Protein AF-A0A358MJ77-F1 (afdb_monomer_lite)

Radius of gyration: 18.86 Å; chains: 1; bounding box: 43×43×41 Å

pLDDT: mean 84.47, std 8.38, range [42.88, 93.25]

Structure (mmCIF, N/CA/C/O backbone):
data_AF-A0A358MJ77-F1
#
_entry.id   AF-A0A358MJ77-F1
#
loop_
_atom_site.group_PDB
_atom_site.id
_atom_site.type_symbol
_atom_site.label_atom_id
_atom_site.label_alt_id
_atom_site.label_comp_id
_atom_site.label_asym_id
_atom_site.label_entity_id
_atom_site.label_seq_id
_atom_site.pdbx_PDB_ins_code
_atom_site.Cartn_x
_atom_site.Cartn_y
_atom_site.Cartn_z
_atom_site.occupancy
_atom_site.B_iso_or_equiv
_atom_site.auth_seq_id
_atom_site.auth_comp_id
_atom_site.auth_asym_id
_atom_site.auth_atom_id
_atom_site.pdbx_PDB_model_num
ATOM 1 N N . ILE A 1 1 ? 6.820 -16.491 -23.077 1.00 47.41 1 ILE A N 1
ATOM 2 C CA . ILE A 1 1 ? 8.058 -17.053 -23.677 1.00 47.41 1 ILE A CA 1
ATOM 3 C C . ILE A 1 1 ? 8.055 -18.548 -23.376 1.00 47.41 1 ILE A C 1
ATOM 5 O O . ILE A 1 1 ? 8.090 -18.915 -22.211 1.00 47.41 1 ILE A O 1
ATOM 9 N N . CYS A 1 2 ? 7.864 -19.395 -24.391 1.00 42.88 2 CYS A N 1
ATOM 10 C CA . CYS A 1 2 ? 7.693 -20.840 -24.210 1.00 42.88 2 CYS A CA 1
ATOM 11 C C . CYS A 1 2 ? 9.042 -21.485 -23.850 1.00 42.88 2 CYS A C 1
ATOM 13 O O . CYS A 1 2 ? 9.972 -21.446 -24.657 1.00 42.88 2 CYS A O 1
ATOM 15 N N . TYR A 1 3 ? 9.161 -22.051 -22.646 1.00 58.44 3 TYR A N 1
ATOM 16 C CA . TYR A 1 3 ? 10.383 -22.704 -22.171 1.00 58.44 3 TYR A CA 1
ATOM 17 C C . TYR A 1 3 ? 10.543 -24.062 -22.870 1.00 58.44 3 TYR A C 1
ATOM 19 O O . TYR A 1 3 ? 10.009 -25.080 -22.441 1.00 58.44 3 TYR A O 1
ATOM 27 N N . ARG A 1 4 ? 11.240 -24.068 -24.009 1.00 54.75 4 ARG A N 1
ATOM 28 C CA . ARG A 1 4 ? 11.732 -25.294 -24.650 1.00 54.75 4 ARG A CA 1
ATOM 29 C C . ARG A 1 4 ? 12.932 -25.767 -23.839 1.00 54.75 4 ARG A C 1
ATOM 31 O O . ARG A 1 4 ? 13.850 -24.979 -23.652 1.00 54.75 4 ARG A O 1
ATOM 38 N N . GLY A 1 5 ? 12.911 -27.012 -23.360 1.00 65.19 5 GLY A N 1
ATOM 39 C CA . GLY A 1 5 ? 13.900 -27.633 -22.462 1.00 65.19 5 GLY A CA 1
ATOM 40 C C . GLY A 1 5 ? 15.335 -27.775 -23.001 1.00 65.19 5 GLY A C 1
ATOM 41 O O . GLY A 1 5 ? 15.957 -28.823 -22.861 1.00 65.19 5 GLY A O 1
ATOM 42 N N . THR A 1 6 ? 15.876 -26.734 -23.627 1.00 66.56 6 THR A N 1
ATOM 43 C CA . THR A 1 6 ? 17.287 -26.569 -23.969 1.00 66.56 6 THR A CA 1
ATOM 44 C C . THR A 1 6 ? 18.079 -26.108 -22.751 1.00 66.56 6 THR A C 1
ATOM 46 O O . THR A 1 6 ? 17.651 -25.211 -22.027 1.00 66.56 6 THR A O 1
ATOM 49 N N . ARG A 1 7 ? 19.265 -26.698 -22.552 1.00 71.25 7 ARG A N 1
ATOM 50 C CA . ARG A 1 7 ? 20.225 -26.299 -21.512 1.00 71.25 7 ARG A CA 1
ATOM 51 C C . ARG A 1 7 ? 20.472 -24.785 -21.607 1.00 71.25 7 ARG A C 1
ATOM 53 O O . ARG A 1 7 ? 20.815 -24.324 -22.701 1.00 71.25 7 ARG A O 1
ATOM 60 N N . PRO A 1 8 ? 20.295 -24.008 -20.523 1.00 68.12 8 PRO A N 1
ATOM 61 C CA . PRO A 1 8 ? 20.489 -22.569 -20.574 1.00 68.12 8 PRO A CA 1
ATOM 62 C C . PRO A 1 8 ? 21.944 -22.276 -20.940 1.00 68.12 8 PRO A C 1
ATOM 64 O O . PRO A 1 8 ? 22.872 -22.569 -20.192 1.00 68.12 8 PRO A O 1
ATOM 67 N N . SER A 1 9 ? 22.145 -21.726 -22.135 1.00 80.44 9 SER A N 1
ATOM 68 C CA . SER A 1 9 ? 23.434 -21.171 -22.532 1.00 80.44 9 SER A CA 1
ATOM 69 C C . SER A 1 9 ? 23.740 -19.955 -21.654 1.00 80.44 9 SER A C 1
ATOM 71 O O . SER A 1 9 ? 22.835 -19.176 -21.352 1.00 80.44 9 SER A O 1
ATOM 73 N N . LEU A 1 10 ? 25.012 -19.752 -21.287 1.00 79.75 10 LEU A N 1
ATOM 74 C CA . LEU A 1 10 ? 25.461 -18.593 -20.497 1.00 79.75 10 LEU A CA 1
ATOM 75 C C . LEU A 1 10 ? 24.988 -17.255 -21.095 1.00 79.75 10 LEU A C 1
ATOM 77 O O . LEU A 1 10 ? 24.665 -16.326 -20.359 1.00 79.75 10 LEU A O 1
ATOM 81 N N . ARG A 1 11 ? 24.851 -17.175 -22.427 1.00 82.25 11 ARG A N 1
ATOM 82 C CA . ARG A 1 11 ? 24.285 -16.003 -23.115 1.00 82.25 11 ARG A CA 1
ATOM 83 C C . ARG A 1 11 ? 22.808 -15.767 -22.802 1.00 82.25 11 ARG A C 1
ATOM 85 O O . ARG A 1 11 ? 22.407 -14.618 -22.663 1.00 82.25 11 ARG A O 1
ATOM 92 N N . VAL A 1 12 ? 22.012 -16.830 -22.683 1.00 83.19 12 VAL A N 1
ATOM 93 C CA . VAL A 1 12 ? 20.575 -16.729 -22.389 1.00 83.19 12 VAL A CA 1
ATOM 94 C C . VAL A 1 12 ? 20.374 -16.236 -20.961 1.00 83.19 12 VAL A C 1
ATOM 96 O O . VAL A 1 12 ? 19.604 -15.305 -20.760 1.00 83.19 12 VAL A O 1
ATOM 99 N N . ILE A 1 13 ? 21.140 -16.763 -20.000 1.00 85.19 13 ILE A N 1
ATOM 100 C CA . ILE A 1 13 ? 21.113 -16.299 -18.603 1.00 85.19 13 ILE A CA 1
ATOM 101 C C . ILE A 1 13 ? 21.432 -14.799 -18.529 1.00 85.19 13 ILE A C 1
ATOM 103 O O . ILE A 1 13 ? 20.695 -14.043 -17.898 1.00 85.19 13 ILE A O 1
ATOM 107 N N . PHE A 1 14 ? 22.477 -14.349 -19.234 1.00 86.12 14 PHE A N 1
ATOM 108 C CA . PHE A 1 14 ? 22.856 -12.935 -19.258 1.00 86.12 14 PHE A CA 1
ATOM 109 C C . PHE A 1 14 ? 21.797 -12.050 -19.939 1.00 86.12 14 PHE A C 1
ATOM 111 O O . PHE A 1 14 ? 21.487 -10.966 -19.452 1.00 86.12 14 PHE A O 1
ATOM 118 N N . SER A 1 15 ? 21.173 -12.527 -21.022 1.00 84.31 15 SER A N 1
ATOM 119 C CA . SER A 1 15 ? 20.072 -11.806 -21.677 1.00 84.31 15 SER A CA 1
ATOM 120 C C . SER A 1 15 ? 18.798 -11.746 -20.826 1.00 84.31 15 SER A C 1
ATOM 122 O O . SER A 1 15 ? 18.115 -10.726 -20.818 1.00 84.31 15 SER A O 1
ATOM 124 N N . SER A 1 16 ? 18.492 -12.798 -20.060 1.00 87.62 16 SER A N 1
ATOM 125 C CA . SER A 1 16 ? 17.364 -12.815 -19.127 1.00 87.62 16 SER A CA 1
ATOM 126 C C . SER A 1 16 ? 17.591 -11.866 -17.953 1.00 87.62 16 SER A C 1
ATOM 128 O O . SER A 1 16 ? 16.653 -11.191 -17.550 1.00 87.62 16 SER A O 1
ATOM 130 N N . LEU A 1 17 ? 18.825 -11.755 -17.448 1.00 87.44 17 LEU A N 1
ATOM 131 C CA . LEU A 1 17 ? 19.198 -10.752 -16.443 1.00 87.44 17 LEU A CA 1
ATOM 132 C C . LEU A 1 17 ? 18.962 -9.325 -16.952 1.00 87.44 17 LEU A C 1
ATOM 134 O O . LEU A 1 17 ? 18.332 -8.530 -16.256 1.00 87.44 17 LEU A O 1
ATOM 138 N N . ALA A 1 18 ? 19.408 -9.019 -18.174 1.00 88.19 18 ALA A N 1
ATOM 139 C CA . ALA A 1 18 ? 19.176 -7.712 -18.788 1.00 88.19 18 ALA A CA 1
ATOM 140 C C . ALA A 1 18 ? 17.673 -7.413 -18.958 1.00 88.19 18 ALA A C 1
ATOM 142 O O . ALA A 1 18 ? 17.223 -6.315 -18.635 1.00 88.19 18 ALA A O 1
ATOM 143 N N . GLN A 1 19 ? 16.879 -8.403 -19.378 1.00 87.44 19 GLN A N 1
ATOM 144 C CA . GLN A 1 19 ? 15.430 -8.252 -19.532 1.00 87.44 19 GLN A CA 1
ATOM 145 C C . GLN A 1 19 ? 14.708 -8.051 -18.192 1.00 87.44 19 GLN A C 1
ATOM 147 O O . GLN A 1 19 ? 13.820 -7.204 -18.092 1.00 87.44 19 GLN A O 1
ATOM 152 N N . SER A 1 20 ? 15.098 -8.788 -17.150 1.00 88.75 20 SER A N 1
ATOM 153 C CA . SER A 1 20 ? 14.561 -8.604 -15.797 1.00 88.75 20 SER A CA 1
ATOM 154 C C . SER A 1 20 ? 14.857 -7.207 -15.251 1.00 88.75 20 SER A C 1
ATOM 156 O O . SER A 1 20 ? 14.036 -6.658 -14.520 1.00 88.75 20 SER A O 1
ATOM 158 N N . GLY A 1 21 ? 15.981 -6.599 -15.649 1.00 90.81 21 GLY A N 1
ATOM 159 C CA . GLY A 1 21 ? 16.327 -5.224 -15.290 1.00 90.81 21 GLY A CA 1
ATOM 160 C C . GLY A 1 21 ? 15.241 -4.213 -15.665 1.00 90.81 21 GLY A C 1
ATOM 161 O O . GLY A 1 21 ? 14.898 -3.367 -14.845 1.00 90.81 21 GLY A O 1
ATOM 162 N N . HIS A 1 22 ? 14.630 -4.338 -16.846 1.00 88.88 22 HIS A N 1
ATOM 163 C CA . HIS A 1 22 ? 13.557 -3.431 -17.273 1.00 88.88 22 HIS A CA 1
ATOM 164 C C . HIS A 1 22 ? 12.315 -3.512 -16.378 1.00 88.88 22 HIS A C 1
ATOM 166 O O . HIS A 1 22 ? 11.775 -2.477 -15.994 1.00 88.88 22 HIS A O 1
ATOM 172 N N . VAL A 1 23 ? 11.907 -4.726 -15.992 1.00 88.75 23 VAL A N 1
ATOM 173 C CA . VAL A 1 23 ? 10.761 -4.935 -15.090 1.00 88.75 23 VAL A CA 1
ATOM 174 C C . VAL A 1 23 ? 11.061 -4.377 -13.697 1.00 88.75 23 VAL A C 1
ATOM 176 O O . VAL A 1 23 ? 10.217 -3.728 -13.087 1.00 88.75 23 VAL A O 1
ATOM 179 N N . VAL A 1 24 ? 12.283 -4.574 -13.193 1.00 92.81 24 VAL A N 1
ATOM 180 C CA . VAL A 1 24 ? 12.692 -4.055 -11.879 1.00 92.81 24 VAL A CA 1
ATOM 181 C C . VAL A 1 24 ? 12.700 -2.526 -11.858 1.00 92.81 24 VAL A C 1
ATOM 183 O O . VAL A 1 24 ? 12.259 -1.938 -10.874 1.00 92.81 24 VAL A O 1
ATOM 186 N N . VAL A 1 25 ? 13.154 -1.868 -12.930 1.00 93.25 25 VAL A N 1
ATOM 187 C CA . VAL A 1 25 ? 13.139 -0.398 -13.020 1.00 93.25 25 VAL A CA 1
ATOM 188 C C . VAL A 1 25 ? 11.712 0.150 -12.935 1.00 93.25 25 VAL A C 1
ATOM 190 O O . VAL A 1 25 ? 11.486 1.125 -12.224 1.00 93.25 25 VAL A O 1
ATOM 193 N N . GLU A 1 26 ? 10.740 -0.489 -13.586 1.00 88.88 26 GLU A N 1
ATOM 194 C CA . GLU A 1 26 ? 9.329 -0.090 -13.495 1.00 88.88 26 GLU A CA 1
ATOM 195 C C . GLU A 1 26 ? 8.797 -0.190 -12.054 1.00 88.88 26 GLU A C 1
ATOM 197 O O . GLU A 1 26 ? 8.219 0.765 -11.529 1.00 88.88 26 GLU A O 1
ATOM 202 N N . ILE A 1 27 ? 9.076 -1.306 -11.372 1.00 90.50 27 ILE A N 1
ATOM 203 C CA . ILE A 1 27 ? 8.700 -1.515 -9.965 1.00 90.50 27 ILE A CA 1
ATOM 204 C C . ILE A 1 27 ? 9.350 -0.459 -9.060 1.00 90.50 27 ILE A C 1
ATOM 206 O O . ILE A 1 27 ? 8.690 0.090 -8.176 1.00 90.50 27 ILE A O 1
ATOM 210 N N . LEU A 1 28 ? 10.629 -0.145 -9.288 1.00 92.31 28 LEU A N 1
ATOM 211 C CA . LEU A 1 28 ? 11.360 0.869 -8.526 1.00 92.31 28 LEU A CA 1
ATOM 212 C C . LEU A 1 28 ? 10.746 2.260 -8.685 1.00 92.31 28 LEU A C 1
ATOM 214 O O . LEU A 1 28 ? 10.608 2.969 -7.691 1.00 92.31 28 LEU A O 1
ATOM 218 N N . LEU A 1 29 ? 10.344 2.646 -9.899 1.00 92.00 29 LEU A N 1
ATOM 219 C CA . LEU A 1 29 ? 9.708 3.941 -10.153 1.00 92.00 29 LEU A CA 1
ATOM 220 C C . LEU A 1 29 ? 8.365 4.064 -9.421 1.00 92.00 29 LEU A C 1
ATOM 222 O O . LEU A 1 29 ? 8.117 5.071 -8.755 1.00 92.00 29 LEU A O 1
ATOM 226 N N . ILE A 1 30 ? 7.527 3.024 -9.482 1.00 90.19 30 ILE A N 1
ATOM 227 C CA . ILE A 1 30 ? 6.235 2.988 -8.780 1.00 90.19 30 ILE A CA 1
ATOM 228 C C . ILE A 1 30 ? 6.448 3.036 -7.261 1.00 90.19 30 ILE A C 1
ATOM 230 O O . ILE A 1 30 ? 5.785 3.804 -6.561 1.00 90.19 30 ILE A O 1
ATOM 234 N N . SER A 1 31 ? 7.403 2.257 -6.746 1.00 89.06 31 SER A N 1
ATOM 235 C CA . SER A 1 31 ? 7.723 2.228 -5.318 1.00 89.06 31 SER A CA 1
ATOM 236 C C . SER A 1 31 ? 8.294 3.557 -4.825 1.00 89.06 31 SER A C 1
ATOM 238 O O . SER A 1 31 ? 7.968 3.976 -3.716 1.00 89.06 31 SER A O 1
ATOM 240 N N . ALA A 1 32 ? 9.119 4.237 -5.623 1.00 92.38 32 ALA A N 1
ATOM 241 C CA . ALA A 1 32 ? 9.654 5.552 -5.284 1.00 92.38 32 ALA A CA 1
ATOM 242 C C . ALA A 1 32 ? 8.537 6.603 -5.207 1.00 92.38 32 ALA A C 1
ATOM 244 O O . ALA A 1 32 ? 8.462 7.350 -4.231 1.00 92.38 32 ALA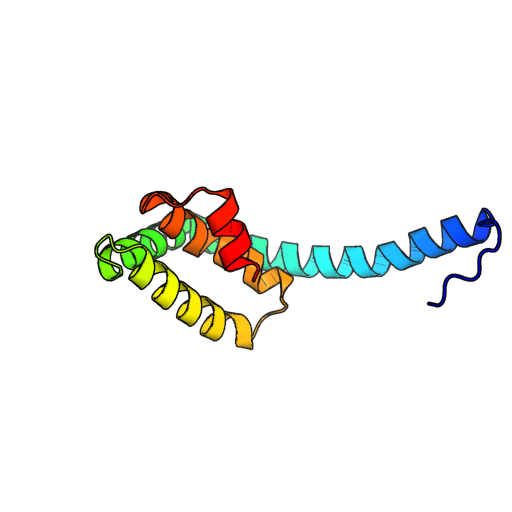 A O 1
ATOM 245 N N . ALA A 1 33 ? 7.625 6.613 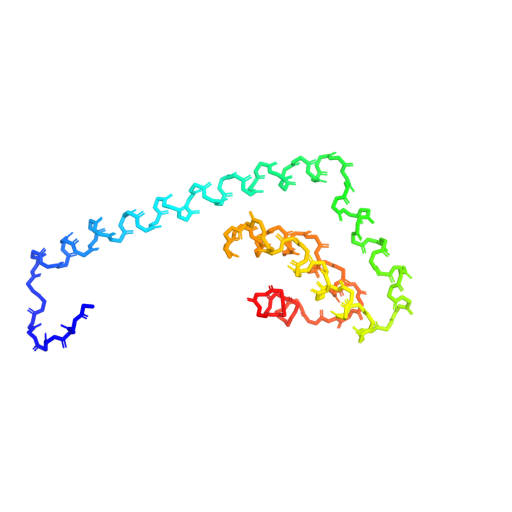-6.184 1.00 90.19 33 ALA A N 1
ATOM 246 C CA . ALA A 1 33 ? 6.467 7.503 -6.182 1.00 90.19 33 ALA A CA 1
ATOM 247 C C . ALA A 1 33 ? 5.553 7.249 -4.969 1.00 90.19 33 ALA A C 1
ATOM 249 O O . ALA A 1 33 ? 5.214 8.184 -4.242 1.00 90.19 33 ALA A O 1
ATOM 250 N N . SER A 1 34 ? 5.218 5.984 -4.690 1.00 89.62 34 SER A N 1
ATOM 251 C CA . SER A 1 34 ? 4.428 5.610 -3.510 1.00 89.62 34 SER A CA 1
ATOM 252 C C . SER A 1 34 ? 5.136 5.975 -2.203 1.00 89.62 34 SER A C 1
ATOM 254 O O . SER A 1 34 ? 4.484 6.414 -1.257 1.00 89.62 34 SER A O 1
ATOM 256 N N . GLY A 1 35 ? 6.461 5.823 -2.138 1.00 89.69 35 GLY A N 1
ATOM 257 C CA . GLY A 1 35 ? 7.264 6.159 -0.964 1.00 89.69 35 GLY A CA 1
ATOM 258 C C . GLY A 1 35 ? 7.211 7.646 -0.615 1.00 89.69 35 GLY A C 1
ATOM 259 O O . GLY A 1 35 ? 7.092 7.987 0.559 1.00 89.69 35 GLY A O 1
ATOM 260 N N . ILE A 1 36 ? 7.213 8.531 -1.617 1.00 92.06 36 ILE A N 1
ATOM 261 C CA . ILE A 1 36 ? 7.041 9.977 -1.400 1.00 92.06 36 ILE A CA 1
ATOM 262 C C . ILE A 1 36 ? 5.661 10.265 -0.802 1.00 92.06 36 ILE A C 1
ATOM 264 O O . ILE A 1 36 ? 5.564 10.983 0.193 1.00 92.06 36 ILE A O 1
ATOM 268 N N . VAL A 1 37 ? 4.599 9.673 -1.359 1.00 89.50 37 VAL A N 1
ATOM 269 C CA . VAL A 1 37 ? 3.228 9.858 -0.855 1.00 89.50 37 VAL A CA 1
ATOM 270 C C . VAL A 1 37 ? 3.113 9.379 0.594 1.00 89.50 37 VAL A C 1
ATOM 272 O O . VAL A 1 37 ? 2.624 10.115 1.448 1.00 89.50 37 VAL A O 1
ATOM 275 N N . ILE A 1 38 ? 3.630 8.188 0.903 1.00 89.31 38 ILE A N 1
ATOM 276 C CA . ILE A 1 38 ? 3.626 7.632 2.264 1.00 89.31 38 ILE A CA 1
ATOM 277 C C . ILE A 1 38 ? 4.459 8.493 3.213 1.00 89.31 38 ILE A C 1
ATOM 279 O O . ILE A 1 38 ? 4.042 8.728 4.345 1.00 89.31 38 ILE A O 1
ATOM 283 N N . GLY A 1 39 ? 5.598 9.014 2.754 1.00 91.62 39 GLY A N 1
ATOM 284 C CA . GLY A 1 39 ? 6.426 9.944 3.517 1.00 91.62 39 GLY A CA 1
ATOM 285 C C . GLY A 1 39 ? 5.651 11.194 3.932 1.00 91.62 39 GLY A C 1
ATOM 286 O O . GLY A 1 39 ? 5.646 11.550 5.109 1.00 91.62 39 GLY A O 1
ATOM 287 N N . VAL A 1 40 ? 4.919 11.813 3.002 1.00 92.31 40 VAL A N 1
ATOM 288 C CA . VAL A 1 40 ? 4.072 12.981 3.296 1.00 92.31 40 VAL A CA 1
ATOM 289 C C . VAL A 1 40 ? 2.922 12.614 4.242 1.00 92.31 40 VAL A C 1
ATOM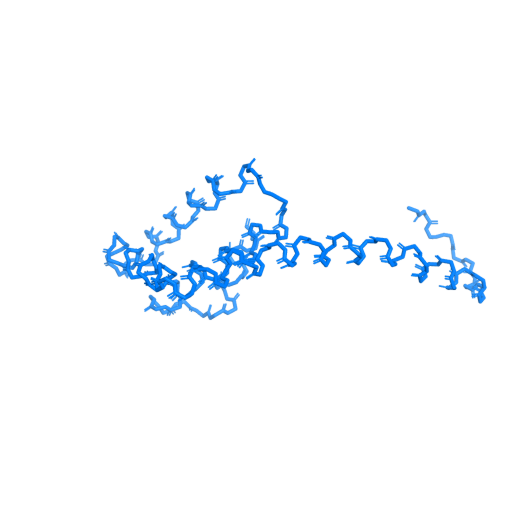 291 O O . VAL A 1 40 ? 2.671 13.334 5.209 1.00 92.31 40 VAL A O 1
ATOM 294 N N . LEU A 1 41 ? 2.250 11.482 4.023 1.00 89.88 41 LEU A N 1
ATOM 295 C CA . LEU A 1 41 ? 1.162 11.000 4.888 1.00 89.88 41 LEU A CA 1
ATOM 296 C C . LEU A 1 41 ? 1.628 10.697 6.318 1.00 89.88 41 LEU A C 1
ATOM 298 O O . LEU A 1 41 ? 0.866 10.872 7.270 1.00 89.88 41 LEU A O 1
ATOM 302 N N . ASN A 1 42 ? 2.871 10.244 6.472 1.00 88.75 42 ASN A N 1
ATOM 303 C CA . ASN A 1 42 ? 3.464 9.958 7.770 1.00 88.75 42 ASN A CA 1
ATOM 304 C C . ASN A 1 42 ? 3.863 11.252 8.494 1.00 88.75 42 ASN A C 1
ATOM 306 O O . ASN A 1 42 ? 3.475 11.456 9.640 1.00 88.75 42 ASN A O 1
ATOM 310 N N . VAL A 1 43 ? 4.546 12.176 7.807 1.00 92.38 43 VAL A N 1
ATOM 311 C CA . VAL A 1 43 ? 4.944 13.477 8.380 1.00 92.38 43 VAL A CA 1
ATOM 312 C C . VAL A 1 43 ? 3.730 14.319 8.783 1.00 92.38 43 VAL A C 1
ATOM 314 O O . VAL A 1 43 ? 3.763 15.001 9.802 1.00 92.38 43 VAL A O 1
ATOM 317 N N . THR A 1 44 ? 2.637 14.250 8.021 1.00 90.69 44 THR A N 1
ATOM 318 C CA . THR A 1 44 ? 1.374 14.933 8.357 1.00 90.69 44 THR A CA 1
ATOM 319 C C . THR A 1 44 ? 0.578 14.239 9.467 1.00 90.69 44 THR A C 1
ATOM 321 O O . THR A 1 44 ? -0.410 14.795 9.940 1.00 90.69 44 THR A O 1
ATOM 324 N N . GLY A 1 45 ? 0.960 13.024 9.880 1.00 85.25 45 GLY A N 1
ATOM 325 C CA . GLY A 1 45 ? 0.207 12.205 10.837 1.00 85.25 45 GLY A CA 1
ATOM 326 C C . GLY A 1 45 ? -1.136 11.693 10.300 1.00 85.25 45 GLY A C 1
ATOM 327 O O . GLY A 1 45 ? -1.899 11.051 11.026 1.00 85.25 45 GLY A O 1
ATOM 328 N N . LEU A 1 46 ? -1.430 11.944 9.022 1.00 86.31 46 LEU A N 1
ATOM 329 C CA . LEU A 1 46 ? -2.707 11.620 8.396 1.00 86.31 46 LEU A CA 1
ATOM 330 C C . LEU A 1 46 ? -2.889 10.105 8.251 1.00 86.31 46 LEU A C 1
ATOM 332 O O . LEU A 1 46 ? -4.005 9.614 8.387 1.00 86.31 46 LEU A O 1
ATOM 336 N N . SER A 1 47 ? -1.794 9.356 8.080 1.00 84.69 47 SER A N 1
ATOM 337 C CA . SER A 1 47 ? -1.821 7.887 8.048 1.00 84.69 47 SER A CA 1
ATOM 338 C C . SER A 1 47 ? -2.401 7.277 9.337 1.00 84.69 47 SE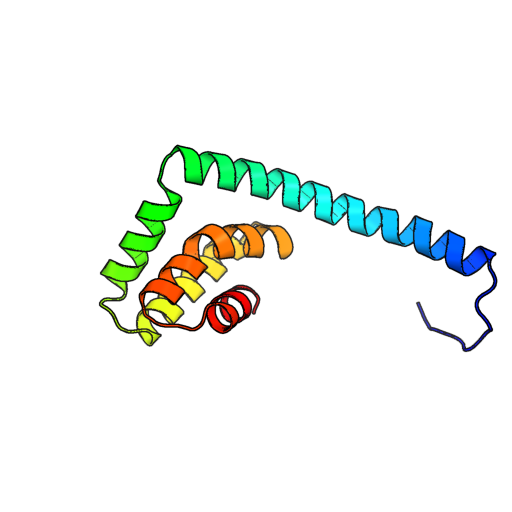R A C 1
ATOM 340 O O . SER A 1 47 ? -3.316 6.450 9.299 1.00 84.69 47 SER A O 1
ATOM 342 N N . PHE A 1 48 ? -1.940 7.753 10.499 1.00 85.12 48 PHE A N 1
ATOM 343 C CA . PHE A 1 48 ? -2.460 7.317 11.797 1.00 85.12 48 PHE A CA 1
ATOM 344 C C . PHE A 1 48 ? -3.902 7.770 12.022 1.00 85.12 48 PHE A C 1
ATOM 346 O O . PHE A 1 48 ? -4.710 7.011 12.554 1.00 85.12 48 PHE A O 1
ATOM 353 N N . ASN A 1 49 ? -4.242 8.991 11.604 1.00 88.69 49 ASN A N 1
ATOM 354 C CA . ASN A 1 49 ? -5.592 9.518 11.770 1.00 88.69 49 ASN A CA 1
ATOM 355 C C . ASN A 1 49 ? -6.616 8.740 10.925 1.00 88.69 49 ASN A C 1
ATOM 357 O O . ASN A 1 49 ? -7.661 8.352 11.438 1.00 88.69 49 ASN A O 1
ATOM 361 N N . LEU A 1 50 ? -6.278 8.417 9.672 1.00 85.69 50 LEU A N 1
ATOM 362 C CA . LEU A 1 50 ? -7.092 7.559 8.805 1.00 85.69 50 LEU A CA 1
ATOM 363 C C . LEU A 1 50 ? -7.268 6.160 9.393 1.00 85.69 50 LEU A C 1
ATOM 365 O O . LEU A 1 50 ? -8.384 5.651 9.434 1.00 85.69 50 LEU A O 1
ATOM 369 N N . THR A 1 51 ? -6.184 5.566 9.895 1.00 86.12 51 THR A N 1
ATOM 370 C CA . THR A 1 51 ? -6.226 4.274 10.593 1.00 86.12 51 THR A CA 1
ATOM 371 C C . THR A 1 51 ? -7.228 4.316 11.750 1.00 86.12 51 THR A C 1
ATOM 373 O O . THR A 1 51 ? -8.101 3.458 11.861 1.00 86.12 51 THR A O 1
ATOM 376 N N . TYR A 1 52 ? -7.135 5.344 12.593 1.00 85.81 52 TYR A N 1
ATOM 377 C CA . TYR A 1 52 ? -8.015 5.518 13.744 1.00 85.81 52 TYR A CA 1
ATOM 378 C C . TYR A 1 52 ? -9.475 5.750 13.333 1.00 85.81 52 TYR A C 1
ATOM 380 O O . TYR A 1 52 ? -10.380 5.145 13.904 1.00 85.81 52 TYR A O 1
ATOM 388 N N . ALA A 1 53 ? -9.709 6.574 12.309 1.00 86.56 53 ALA A N 1
ATOM 389 C CA . ALA A 1 53 ? -11.037 6.830 11.764 1.00 86.56 53 ALA A CA 1
ATOM 390 C C . ALA A 1 53 ? -11.686 5.547 11.223 1.00 86.56 53 ALA A C 1
ATOM 392 O O . ALA A 1 53 ? -12.853 5.290 11.510 1.00 86.56 53 ALA A O 1
ATOM 393 N N . LEU A 1 54 ? -10.929 4.705 10.510 1.00 84.06 54 LEU A N 1
ATOM 394 C CA . LEU A 1 54 ? -11.407 3.405 10.032 1.00 84.06 54 LEU A CA 1
ATOM 395 C C . LEU A 1 54 ? -11.828 2.502 11.197 1.00 84.06 54 LEU A C 1
ATOM 397 O O . LEU A 1 54 ? -12.910 1.923 11.151 1.00 84.06 54 LEU A O 1
ATOM 401 N N . VAL A 1 55 ? -11.018 2.416 12.257 1.00 84.50 55 VAL A N 1
ATOM 402 C CA . VAL A 1 55 ? -11.326 1.603 13.448 1.00 84.50 55 VAL A CA 1
ATOM 403 C C . VAL A 1 55 ? -12.562 2.127 14.184 1.00 84.50 55 VAL A C 1
ATOM 405 O O . VAL A 1 55 ? -13.417 1.332 14.579 1.00 84.50 55 VAL A O 1
ATOM 408 N N . GLN A 1 56 ? -12.698 3.449 14.326 1.00 84.69 56 GLN A N 1
ATOM 409 C CA . GLN A 1 56 ? -13.874 4.059 14.948 1.00 84.69 56 GLN A CA 1
ATOM 410 C C . GLN A 1 56 ? -15.155 3.805 14.149 1.00 84.69 56 GLN A C 1
ATOM 412 O O . GLN A 1 56 ? -16.163 3.408 14.730 1.00 84.69 56 GLN A O 1
ATOM 417 N N . VAL A 1 57 ? -15.116 3.983 12.826 1.00 82.31 57 VAL A N 1
ATOM 418 C CA . VAL A 1 57 ? -16.271 3.735 11.946 1.00 82.31 57 VAL A CA 1
ATOM 419 C C . VAL A 1 57 ? -16.600 2.240 11.867 1.00 82.31 57 VAL A C 1
ATOM 421 O O . VAL A 1 57 ? -17.770 1.873 11.796 1.00 82.31 57 VAL A O 1
ATOM 424 N N . GLY A 1 58 ? -15.589 1.368 11.929 1.00 78.44 58 GLY A N 1
ATOM 425 C CA . GLY A 1 58 ? -15.762 -0.085 11.979 1.00 78.44 58 GLY A CA 1
ATOM 426 C C . GLY A 1 58 ? -16.352 -0.608 13.292 1.00 78.44 58 GLY A C 1
ATOM 427 O O . GLY A 1 58 ? -16.768 -1.765 13.348 1.00 78.44 58 GLY A O 1
ATOM 428 N N . GLY A 1 59 ? -16.396 0.211 14.350 1.00 72.06 59 GLY A N 1
ATOM 429 C CA . GLY A 1 59 ? -17.084 -0.106 15.606 1.00 72.06 59 GLY A CA 1
ATOM 430 C C . GLY A 1 59 ? -16.585 -1.374 16.313 1.00 72.06 59 GLY A C 1
ATOM 431 O O . GLY A 1 59 ? -17.347 -2.001 17.043 1.00 72.06 59 GLY A O 1
ATOM 432 N N . GLY A 1 60 ? -15.341 -1.797 16.063 1.00 70.19 60 GLY A N 1
ATOM 433 C CA . GLY A 1 60 ? -14.769 -3.044 16.594 1.00 70.19 60 GLY A CA 1
ATOM 434 C C . GLY A 1 60 ? -15.220 -4.330 15.883 1.00 70.19 60 GLY A C 1
ATOM 435 O O . GLY A 1 60 ? -14.753 -5.411 16.234 1.00 70.19 60 GLY A O 1
ATOM 436 N N . SER A 1 61 ? -16.086 -4.248 14.868 1.00 78.75 61 SER A N 1
ATOM 437 C CA . SER A 1 61 ? -16.467 -5.402 14.049 1.00 78.75 61 SER A CA 1
ATOM 438 C C . SER A 1 61 ? -15.465 -5.607 12.916 1.00 78.75 61 SER A C 1
ATOM 440 O O . SER A 1 61 ? -15.389 -4.805 11.982 1.00 78.75 61 SER A O 1
ATOM 442 N N . ALA A 1 62 ? -14.734 -6.724 12.958 1.00 79.25 62 ALA A N 1
ATOM 443 C CA . ALA A 1 62 ? -13.791 -7.102 11.904 1.00 79.25 62 ALA A CA 1
ATOM 444 C C . ALA A 1 62 ? -14.459 -7.152 10.516 1.00 79.25 62 ALA A C 1
ATOM 446 O O . ALA A 1 62 ? -13.883 -6.694 9.535 1.00 79.25 62 ALA A O 1
ATOM 447 N N . VAL A 1 63 ? -15.704 -7.637 10.439 1.00 83.44 63 VAL A N 1
ATOM 448 C CA . VAL A 1 63 ? -16.461 -7.745 9.179 1.00 83.44 63 VAL A CA 1
ATOM 449 C C . VAL A 1 63 ? -16.743 -6.370 8.573 1.00 83.44 63 VAL A C 1
ATOM 451 O O . VAL A 1 63 ? -16.625 -6.187 7.363 1.00 83.44 63 VAL A O 1
ATOM 454 N N . MET A 1 64 ? -17.082 -5.386 9.407 1.00 84.94 64 MET A N 1
ATOM 455 C CA . MET A 1 64 ? -17.372 -4.032 8.939 1.00 84.94 64 MET A CA 1
ATOM 456 C C . MET A 1 64 ? -16.101 -3.307 8.493 1.00 84.94 64 MET A C 1
ATOM 458 O O . MET A 1 64 ? -16.120 -2.610 7.479 1.00 84.94 64 MET A O 1
ATOM 462 N N . LEU A 1 65 ? -14.986 -3.530 9.198 1.00 86.31 65 LEU A N 1
ATOM 463 C CA . LEU A 1 65 ? -13.684 -2.990 8.809 1.00 86.31 65 LEU A CA 1
ATOM 464 C C . LEU A 1 65 ? -13.214 -3.547 7.460 1.00 86.31 65 LEU A C 1
ATOM 466 O O . LEU A 1 65 ? -12.738 -2.778 6.633 1.00 86.31 65 LEU A O 1
ATOM 470 N N . LEU A 1 66 ? -13.390 -4.855 7.232 1.00 86.50 66 LEU A N 1
ATOM 471 C CA . LEU A 1 66 ? -13.089 -5.519 5.959 1.00 86.50 66 LEU A CA 1
ATOM 472 C C . LEU A 1 66 ? -13.949 -4.951 4.820 1.00 86.50 66 LEU A C 1
ATOM 474 O O . LEU A 1 66 ? -13.459 -4.652 3.740 1.00 86.50 66 LEU A O 1
ATOM 478 N N . PHE A 1 67 ? -15.242 -4.730 5.050 1.00 88.19 67 PHE A N 1
ATOM 479 C CA . PHE A 1 67 ? -16.089 -4.126 4.021 1.00 88.19 67 PHE A CA 1
ATOM 480 C C . PHE A 1 67 ? -15.669 -2.684 3.686 1.00 88.19 67 PHE A C 1
ATOM 482 O O . PHE A 1 67 ? -15.616 -2.294 2.518 1.00 88.19 67 PHE A O 1
ATOM 489 N N . LEU A 1 68 ? -15.337 -1.891 4.706 1.00 87.19 68 LEU A N 1
ATOM 490 C CA . LEU A 1 68 ? -14.896 -0.511 4.526 1.00 87.19 68 LEU A CA 1
ATOM 491 C C . LEU A 1 68 ? -13.539 -0.443 3.814 1.00 87.19 68 LEU A C 1
ATOM 493 O O . LEU A 1 68 ? -13.358 0.378 2.917 1.00 87.19 68 LEU A O 1
ATOM 497 N N . SER A 1 69 ? -12.607 -1.332 4.162 1.00 86.31 69 SER A N 1
ATOM 498 C CA . SER A 1 69 ? -11.326 -1.432 3.471 1.00 86.31 69 SER A CA 1
ATOM 499 C C . SER A 1 69 ? -11.488 -1.884 2.023 1.00 86.31 69 SER A C 1
ATOM 501 O O . SER A 1 69 ? -10.831 -1.305 1.167 1.00 86.31 69 SER A O 1
ATOM 503 N N . ALA A 1 70 ? -12.401 -2.811 1.713 1.00 87.75 70 ALA A N 1
ATOM 504 C CA . ALA A 1 70 ? -12.713 -3.187 0.331 1.00 87.75 70 ALA A CA 1
ATOM 505 C C . ALA A 1 70 ? -13.184 -1.986 -0.503 1.00 87.75 70 ALA A C 1
ATOM 507 O O . ALA A 1 70 ? -12.732 -1.795 -1.632 1.00 87.75 70 ALA A O 1
ATOM 508 N N . LEU A 1 71 ? -14.052 -1.133 0.053 1.00 88.19 71 LEU A N 1
ATOM 509 C CA . LEU A 1 71 ? -14.487 0.092 -0.625 1.00 88.19 71 LEU A CA 1
ATOM 510 C C . LEU A 1 71 ? -13.323 1.057 -0.864 1.00 88.19 71 LEU A C 1
ATOM 512 O O . LEU A 1 71 ? -13.190 1.601 -1.961 1.00 88.19 71 LEU A O 1
ATOM 516 N N . VAL A 1 72 ? -12.459 1.245 0.135 1.00 85.69 72 VAL A N 1
ATOM 517 C CA . VAL A 1 72 ? -11.257 2.082 0.010 1.00 85.69 72 VAL A CA 1
ATOM 518 C C . VAL A 1 72 ? -10.304 1.512 -1.048 1.00 85.69 72 VAL A C 1
ATOM 520 O O . VAL A 1 72 ? -9.806 2.274 -1.877 1.00 85.69 72 VAL A O 1
ATOM 523 N N . CYS A 1 73 ? -10.110 0.189 -1.085 1.00 83.69 73 CYS A N 1
ATOM 524 C CA . CYS A 1 73 ? -9.336 -0.504 -2.116 1.00 83.69 73 CYS A CA 1
ATOM 525 C C . CYS A 1 73 ? -9.905 -0.263 -3.515 1.00 83.69 73 CYS A C 1
ATOM 527 O O . CYS A 1 73 ? -9.140 0.023 -4.427 1.00 83.69 73 CYS A O 1
ATOM 529 N N . ILE A 1 74 ? -11.226 -0.333 -3.698 1.00 85.94 74 ILE A N 1
ATOM 530 C CA . ILE A 1 74 ? -11.856 -0.090 -5.004 1.00 85.94 74 ILE A CA 1
ATOM 531 C C . ILE A 1 74 ? -11.662 1.370 -5.429 1.00 85.94 74 ILE A C 1
ATOM 533 O O . ILE A 1 74 ? -11.245 1.630 -6.555 1.00 85.94 74 ILE A O 1
ATOM 537 N N . ILE A 1 75 ? -11.914 2.330 -4.536 1.00 86.38 75 ILE A N 1
ATOM 538 C CA . ILE A 1 75 ? -11.818 3.763 -4.856 1.00 86.38 75 ILE A CA 1
ATOM 539 C C . ILE A 1 75 ? -10.377 4.161 -5.190 1.00 86.38 75 ILE A C 1
ATOM 541 O O . ILE A 1 75 ? -10.143 4.819 -6.203 1.00 86.38 75 ILE A O 1
ATOM 545 N N . LEU A 1 76 ? -9.409 3.749 -4.368 1.00 82.12 76 LEU A N 1
ATOM 546 C CA . LEU A 1 76 ? -7.990 4.031 -4.604 1.00 82.12 76 LEU A CA 1
ATOM 547 C C . LEU A 1 76 ? -7.431 3.200 -5.769 1.00 82.12 76 LEU A C 1
ATOM 549 O O . LEU A 1 76 ? -6.571 3.671 -6.509 1.00 82.12 76 LEU A O 1
ATOM 553 N N . GLY A 1 77 ? -7.931 1.980 -5.960 1.00 81.44 77 GLY A N 1
ATOM 554 C CA . GLY A 1 77 ? -7.435 1.026 -6.949 1.00 81.44 77 GLY A CA 1
ATOM 555 C C . GLY A 1 77 ? -7.728 1.398 -8.398 1.00 81.44 77 GLY A C 1
ATOM 556 O O . GLY A 1 77 ? -6.961 1.034 -9.284 1.00 81.44 77 GLY A O 1
ATOM 557 N N . MET A 1 78 ? -8.788 2.165 -8.663 1.00 81.56 78 MET A N 1
ATOM 558 C CA . MET A 1 78 ? -9.180 2.527 -10.033 1.00 81.56 78 MET A CA 1
ATOM 559 C C . MET A 1 78 ? -8.172 3.426 -10.772 1.00 81.56 78 MET A C 1
ATOM 561 O O . MET A 1 78 ? -8.230 3.503 -11.997 1.00 81.56 78 MET A O 1
ATOM 565 N N . GLY A 1 79 ? -7.274 4.123 -10.066 1.00 75.44 79 GLY A N 1
ATOM 566 C CA . GLY A 1 79 ? -6.398 5.146 -10.658 1.00 75.44 79 GLY A CA 1
ATOM 567 C C . GLY A 1 79 ? -4.897 4.856 -10.604 1.00 75.44 79 GLY A C 1
ATOM 568 O O . GLY A 1 79 ? -4.108 5.677 -11.067 1.00 75.44 79 GLY A O 1
ATOM 569 N N . LEU A 1 80 ? -4.480 3.736 -10.015 1.00 80.56 80 LEU A N 1
ATOM 570 C CA . LEU A 1 80 ? -3.087 3.481 -9.644 1.00 80.56 80 LEU A CA 1
ATOM 571 C C . LEU A 1 80 ? -2.651 2.074 -10.105 1.00 80.56 80 LEU A C 1
ATOM 573 O O . LEU A 1 80 ? -3.465 1.151 -10.132 1.00 80.56 80 LEU A O 1
ATOM 577 N N . PRO A 1 81 ? -1.366 1.873 -10.452 1.00 83.88 81 PRO A N 1
ATOM 578 C CA . PRO A 1 81 ? -0.839 0.544 -10.755 1.00 83.88 81 PRO A CA 1
ATOM 579 C C . PRO A 1 81 ? -0.934 -0.363 -9.520 1.00 83.88 81 PRO A C 1
ATOM 581 O O . PRO A 1 81 ? -0.748 0.104 -8.395 1.00 83.88 81 PRO A O 1
ATOM 584 N N . THR A 1 82 ? -1.156 -1.666 -9.722 1.00 84.75 82 THR A N 1
ATOM 585 C CA . THR A 1 82 ? -1.407 -2.666 -8.659 1.00 84.75 82 THR A CA 1
ATOM 586 C C . THR A 1 82 ? -0.392 -2.608 -7.518 1.00 84.75 82 THR A C 1
ATOM 588 O O . THR A 1 82 ? -0.767 -2.665 -6.350 1.00 84.75 82 THR A O 1
ATOM 591 N N . LEU A 1 83 ? 0.892 -2.421 -7.839 1.00 87.25 83 LEU A N 1
ATOM 592 C CA . LEU A 1 83 ? 1.943 -2.276 -6.828 1.00 87.25 83 LEU A CA 1
ATOM 593 C C . LEU A 1 83 ? 1.825 -0.974 -6.026 1.00 87.25 83 LEU A C 1
ATOM 595 O O . LEU A 1 83 ? 2.003 -0.993 -4.815 1.00 87.25 83 LEU A O 1
ATOM 599 N N . GLY A 1 84 ? 1.504 0.149 -6.670 1.00 86.69 84 GLY A N 1
ATOM 600 C CA . GLY A 1 84 ? 1.358 1.439 -5.987 1.00 86.69 84 GLY A CA 1
ATOM 601 C C . GLY A 1 84 ? 0.155 1.459 -5.044 1.00 86.69 84 GLY A C 1
ATOM 602 O O . GLY A 1 84 ? 0.259 1.936 -3.916 1.00 86.69 84 GLY A O 1
ATOM 603 N N . VAL A 1 85 ? -0.962 0.873 -5.483 1.00 88.69 85 VAL A N 1
ATOM 604 C CA . VAL A 1 85 ? -2.179 0.693 -4.674 1.00 88.69 85 VAL A CA 1
ATOM 605 C C . VAL A 1 85 ? -1.873 -0.113 -3.416 1.00 88.69 85 VAL A C 1
ATOM 607 O O . VAL A 1 85 ? -2.179 0.338 -2.312 1.00 88.69 85 VAL A O 1
ATOM 610 N N . TYR A 1 86 ? -1.212 -1.264 -3.574 1.00 90.06 86 TYR A N 1
ATOM 611 C CA . TYR A 1 86 ? -0.859 -2.138 -2.460 1.00 90.06 86 TYR A CA 1
ATOM 612 C C . TYR A 1 86 ? -0.003 -1.424 -1.409 1.00 90.06 86 TYR A C 1
ATOM 614 O O . TYR A 1 86 ? -0.333 -1.471 -0.228 1.00 90.06 86 TYR A O 1
ATOM 622 N N . VAL A 1 87 ? 1.072 -0.736 -1.810 1.00 89.31 87 VAL A N 1
ATOM 623 C CA . VAL A 1 87 ? 1.983 -0.087 -0.850 1.00 89.31 87 VAL A CA 1
ATOM 624 C C . VAL A 1 87 ? 1.258 1.032 -0.082 1.00 89.31 87 VAL A C 1
ATOM 626 O O . VAL A 1 87 ? 1.445 1.164 1.129 1.00 89.31 87 VAL A O 1
ATOM 629 N N . LEU A 1 88 ? 0.375 1.790 -0.742 1.00 87.94 88 LEU A N 1
ATOM 630 C CA . LEU A 1 88 ? -0.453 2.809 -0.087 1.00 87.94 88 LEU A CA 1
ATOM 631 C C . LEU A 1 88 ? -1.445 2.203 0.910 1.00 87.94 88 LEU A C 1
ATOM 633 O O . LEU A 1 88 ? -1.515 2.644 2.057 1.00 87.94 88 LEU A O 1
ATOM 637 N N . LEU A 1 89 ? -2.199 1.184 0.502 1.00 88.56 89 LEU A N 1
ATOM 638 C CA . LEU A 1 89 ? -3.167 0.525 1.378 1.00 88.56 89 LEU A CA 1
ATOM 639 C C . LEU A 1 89 ? -2.487 -0.225 2.525 1.00 88.56 89 LEU A C 1
ATOM 641 O O . LEU A 1 89 ? -3.001 -0.218 3.638 1.00 88.56 89 LEU A O 1
ATOM 645 N N . ALA A 1 90 ? -1.320 -0.828 2.307 1.00 89.69 90 ALA A N 1
ATOM 646 C CA . ALA A 1 90 ? -0.553 -1.466 3.372 1.00 89.69 90 ALA A CA 1
ATOM 647 C C . ALA A 1 90 ? -0.124 -0.444 4.439 1.00 89.69 90 ALA A C 1
ATOM 649 O O . ALA A 1 90 ? -0.162 -0.743 5.628 1.00 89.69 90 ALA A O 1
ATOM 650 N N . ALA A 1 91 ? 0.212 0.786 4.042 1.00 87.69 91 ALA A N 1
ATOM 651 C CA . ALA A 1 91 ? 0.555 1.848 4.986 1.00 87.69 91 ALA A CA 1
ATOM 652 C C . ALA A 1 91 ? -0.661 2.423 5.741 1.00 87.69 91 ALA A C 1
ATOM 654 O O . ALA A 1 91 ? -0.500 2.895 6.864 1.00 87.69 91 ALA A O 1
ATOM 655 N N . LEU A 1 92 ? -1.855 2.395 5.137 1.00 86.25 92 LEU A N 1
ATOM 656 C CA . LEU A 1 92 ? -3.061 3.068 5.645 1.00 86.25 92 LEU A CA 1
ATOM 657 C C . LEU A 1 92 ? -4.067 2.125 6.324 1.00 86.25 92 LEU A C 1
ATOM 659 O O . LEU A 1 92 ? -4.653 2.456 7.349 1.00 86.25 92 LEU A O 1
ATOM 663 N N . VAL A 1 93 ? -4.306 0.960 5.726 1.00 86.38 93 VAL A N 1
ATOM 664 C CA . VAL A 1 93 ? -5.394 0.031 6.066 1.00 86.38 93 VAL A CA 1
ATOM 665 C C . VAL A 1 93 ? -4.892 -1.162 6.871 1.00 86.38 93 VAL A C 1
ATOM 667 O O . VAL A 1 93 ? -5.557 -1.576 7.821 1.00 86.38 93 VAL A O 1
ATOM 670 N N . ALA A 1 94 ? -3.713 -1.706 6.552 1.00 88.50 94 ALA A N 1
ATOM 671 C CA . ALA A 1 94 ? -3.143 -2.816 7.319 1.00 88.50 94 ALA A CA 1
ATOM 672 C C . ALA A 1 94 ? -3.013 -2.519 8.829 1.00 88.50 94 ALA A C 1
ATOM 674 O O . ALA A 1 94 ? -3.440 -3.367 9.617 1.00 88.50 94 ALA A O 1
ATOM 675 N N . PRO A 1 95 ? -2.524 -1.342 9.285 1.00 87.12 95 PRO A N 1
ATOM 676 C CA . PRO A 1 95 ? -2.492 -1.042 10.717 1.00 87.12 95 PRO A CA 1
ATOM 677 C C . PRO A 1 95 ? -3.892 -0.966 11.347 1.00 87.12 95 PRO A C 1
ATOM 679 O O . PRO A 1 95 ? -4.033 -1.278 12.527 1.00 87.12 95 PRO A O 1
ATOM 682 N N . ALA A 1 96 ? -4.932 -0.609 10.583 1.00 86.69 96 ALA A N 1
ATOM 683 C CA . ALA A 1 96 ? -6.307 -0.556 11.085 1.00 86.69 96 ALA A CA 1
ATOM 684 C C . ALA A 1 96 ? -6.842 -1.968 11.348 1.00 86.69 96 ALA A C 1
ATOM 686 O O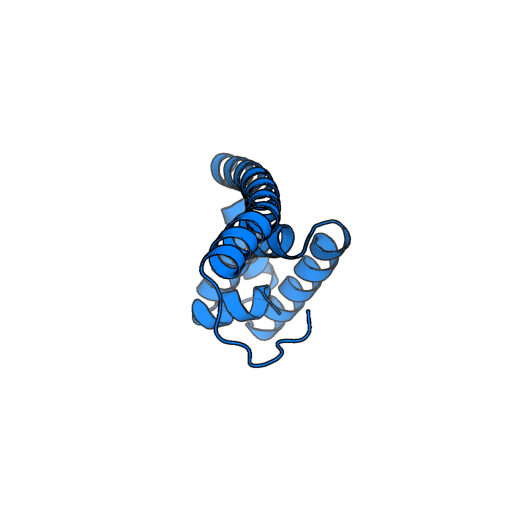 . ALA A 1 96 ? -7.415 -2.232 12.401 1.00 86.69 96 ALA A O 1
ATOM 687 N N . LEU A 1 97 ? -6.592 -2.894 10.416 1.00 85.88 97 LEU A N 1
ATOM 688 C CA . LEU A 1 97 ? -6.972 -4.305 10.545 1.00 85.88 97 LEU A CA 1
ATOM 689 C C . LEU A 1 97 ? -6.248 -4.977 11.721 1.00 85.88 97 LEU A C 1
ATOM 691 O O . LEU A 1 97 ? -6.875 -5.700 12.496 1.00 85.88 97 LEU A O 1
ATOM 695 N N . VAL A 1 98 ? -4.955 -4.690 11.901 1.00 87.12 98 VAL A N 1
ATOM 696 C CA . VAL A 1 98 ? -4.162 -5.227 13.021 1.00 87.12 98 VAL A CA 1
ATOM 697 C C . VAL A 1 98 ? -4.667 -4.714 14.373 1.00 87.12 98 VAL A C 1
ATOM 699 O O . VAL A 1 98 ? -4.733 -5.483 15.328 1.00 87.12 98 VAL A O 1
ATOM 702 N N . GLN A 1 99 ? -5.099 -3.452 14.465 1.00 84.06 99 GLN A N 1
ATOM 703 C CA . GLN A 1 99 ? -5.669 -2.902 15.705 1.00 84.06 99 GLN A CA 1
ATOM 704 C C . GLN A 1 99 ? -6.991 -3.558 16.122 1.00 84.06 99 GLN A C 1
ATOM 706 O O . GLN A 1 99 ? -7.306 -3.586 17.309 1.00 84.06 99 GLN A O 1
ATOM 711 N N . VAL A 1 100 ? -7.745 -4.119 15.173 1.00 82.00 100 VAL A N 1
ATOM 712 C CA . VAL A 1 100 ? -8.990 -4.864 15.443 1.00 82.00 100 VAL A CA 1
ATOM 713 C C . VAL A 1 100 ? -8.710 -6.343 15.777 1.00 82.00 100 VAL A C 1
ATOM 715 O O . VAL A 1 100 ? -9.630 -7.105 16.062 1.00 82.00 100 VAL A O 1
ATOM 718 N N . GLY A 1 101 ? -7.438 -6.755 15.811 1.00 82.12 101 GLY A N 1
ATOM 719 C CA . GLY A 1 101 ? -7.012 -8.099 16.212 1.00 82.12 101 GLY A CA 1
ATOM 720 C C . GLY A 1 101 ? -6.814 -9.078 15.055 1.00 82.12 101 GLY A C 1
ATOM 721 O O . GLY A 1 101 ? -6.698 -10.278 15.296 1.00 82.12 101 GLY A O 1
ATOM 722 N N . ILE A 1 102 ? -6.768 -8.601 13.805 1.00 85.06 102 ILE A N 1
ATOM 723 C CA . ILE A 1 102 ? -6.421 -9.445 12.655 1.00 85.06 102 ILE A CA 1
ATOM 724 C C . ILE A 1 102 ? -4.903 -9.647 12.608 1.00 85.06 102 ILE A C 1
ATOM 726 O O . ILE A 1 102 ? -4.128 -8.700 12.728 1.00 85.06 102 ILE A O 1
ATOM 730 N N . GLU A 1 103 ? -4.484 -10.893 12.390 1.00 88.69 103 GLU A N 1
ATOM 731 C CA . GLU A 1 103 ? -3.082 -11.260 12.194 1.00 88.69 103 GLU A CA 1
ATOM 732 C C . GLU A 1 103 ? -2.438 -10.381 11.095 1.00 88.69 103 GLU A C 1
ATOM 734 O O . GLU A 1 103 ? -3.009 -10.252 10.004 1.00 88.69 103 GLU A O 1
ATOM 739 N N . PRO A 1 104 ? -1.235 -9.816 11.308 1.00 87.06 104 PRO A N 1
ATOM 740 C CA . PRO A 1 104 ? -0.591 -8.932 10.337 1.00 87.06 104 PRO A CA 1
ATOM 741 C C . PRO A 1 104 ? -0.457 -9.547 8.944 1.00 87.06 104 PRO A C 1
ATOM 743 O O . PRO A 1 104 ? -0.654 -8.854 7.945 1.00 87.06 104 PRO A O 1
ATOM 746 N N . ILE A 1 105 ? -0.169 -10.850 8.862 1.00 90.06 105 ILE A N 1
ATOM 747 C CA . ILE A 1 105 ? -0.039 -11.544 7.577 1.00 90.06 105 ILE A CA 1
ATOM 748 C C . ILE A 1 105 ? -1.383 -11.608 6.838 1.00 90.06 105 ILE A C 1
ATOM 750 O O . ILE A 1 105 ? -1.430 -11.389 5.631 1.00 90.06 105 ILE A O 1
ATOM 754 N N . ALA A 1 106 ? -2.484 -11.830 7.563 1.00 87.25 106 ALA A N 1
ATOM 755 C CA . ALA A 1 106 ? -3.822 -11.885 6.992 1.00 87.25 106 ALA A CA 1
ATOM 756 C C . ALA A 1 106 ? -4.266 -10.500 6.507 1.00 87.25 106 ALA A C 1
ATOM 758 O O . ALA A 1 106 ? -4.847 -10.393 5.432 1.00 87.25 106 ALA A O 1
ATOM 759 N N . ALA A 1 107 ? -3.924 -9.437 7.240 1.00 88.50 107 ALA A N 1
ATOM 760 C CA . ALA A 1 107 ? -4.198 -8.064 6.822 1.00 88.50 107 ALA A CA 1
ATOM 761 C C . ALA A 1 1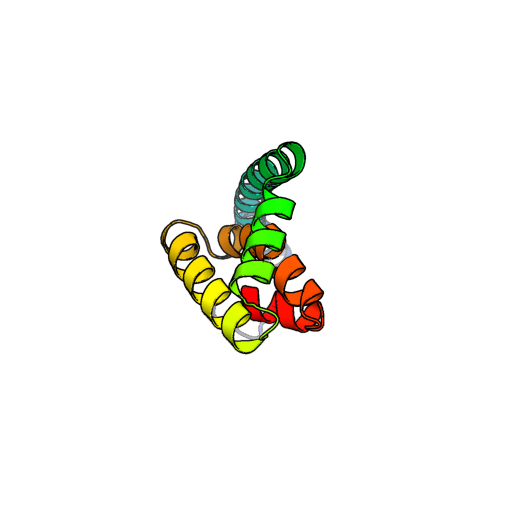07 ? -3.466 -7.692 5.520 1.00 88.50 107 ALA A C 1
ATOM 763 O O . ALA A 1 107 ? -4.070 -7.110 4.622 1.00 88.50 107 ALA A O 1
ATOM 764 N N . HIS A 1 108 ? -2.188 -8.058 5.380 1.00 88.62 108 HIS A N 1
ATOM 765 C CA . HIS A 1 108 ? -1.428 -7.776 4.156 1.00 88.62 108 HIS A CA 1
ATOM 766 C C . HIS A 1 108 ? -1.941 -8.581 2.960 1.00 88.62 108 HIS A C 1
ATOM 768 O O . HIS A 1 108 ? -2.064 -8.030 1.870 1.00 88.62 108 HIS A O 1
ATOM 774 N N . LEU A 1 109 ? -2.274 -9.861 3.156 1.00 89.31 109 LEU A N 1
ATOM 775 C CA . LEU A 1 109 ? -2.855 -10.693 2.099 1.00 89.31 109 LEU A CA 1
ATOM 776 C C . LEU A 1 109 ? -4.244 -10.205 1.678 1.00 89.31 109 LEU A C 1
ATOM 778 O O . LEU A 1 109 ? -4.547 -10.236 0.492 1.00 89.31 109 LEU A O 1
ATOM 782 N N . TYR A 1 110 ? -5.048 -9.713 2.622 1.00 88.12 110 TYR A N 1
ATOM 783 C CA . TYR A 1 110 ? -6.346 -9.108 2.336 1.00 88.12 110 TYR A CA 1
ATOM 784 C C . TYR A 1 110 ? -6.225 -7.825 1.508 1.00 88.12 110 TYR A C 1
ATOM 786 O O . TYR A 1 110 ? -7.017 -7.572 0.618 1.00 88.12 110 TYR A O 1
ATOM 794 N N . VAL A 1 111 ? -5.228 -6.988 1.793 1.00 86.56 111 VAL A N 1
ATOM 795 C CA . VAL A 1 111 ? -4.996 -5.762 1.017 1.00 86.56 111 VAL A CA 1
ATOM 796 C C . VAL A 1 111 ? -4.423 -6.066 -0.372 1.00 86.56 111 VAL A C 1
ATOM 798 O O . VAL A 1 111 ? -4.622 -5.296 -1.310 1.00 86.56 111 VAL A O 1
ATOM 801 N N . LEU A 1 112 ? -3.686 -7.169 -0.505 1.00 85.38 112 LEU A N 1
ATOM 802 C CA . LEU A 1 112 ? -3.090 -7.600 -1.766 1.00 85.38 112 LEU A CA 1
ATOM 803 C C . LEU A 1 112 ? -4.114 -8.206 -2.747 1.00 85.38 112 LEU A C 1
ATOM 805 O O . LEU A 1 112 ? -3.841 -8.188 -3.949 1.00 85.38 112 LEU A O 1
ATOM 809 N N . TYR A 1 113 ? -5.233 -8.756 -2.257 1.00 79.12 113 TYR A N 1
ATOM 810 C CA . TYR A 1 113 ? -6.202 -9.549 -3.028 1.00 79.12 113 TYR A CA 1
ATOM 811 C C . TYR A 1 113 ? -7.623 -8.988 -2.941 1.00 79.12 113 TYR A C 1
ATOM 813 O O . TYR A 1 113 ? -8.205 -8.721 -4.016 1.00 79.12 113 TYR A O 1
#

Secondary structure (DSSP, 8-state):
---------HHHHHHHHHHHHHHHHHHHHHHHHHHHHHHHHHHTTHHHHHHHHHHHHHTT-HHHHHHHHHHHHHHHHTTS-HHHHHHHHHHHTHHHHHHTT--HHHHHHHHH-

Foldseek 3Di:
DDDDPDDDDPVNVVVVVVVVVVVVVVLVVLVVVLVVVLVVCVVVVVLVVLLVVLLVVQVLPLVSSLVVLVVVLVVQVVPGDLSSSLSNCLSRSLSSSVVSPDDSVVSSVSSSD

Sequence (113 aa):
ICYRGTRPSLRVIFSSLAQSGHVVVEILLISAASGIVIGVLNVTGLSFNLTYALVQVGGGSAVMLLFLSALVCIILGMGLPTLGVYVLLAALVAPALVQVGIEPIAAHLYVLY